Protein AF-A0A8J8KC94-F1 (afdb_monomer_lite)

Sequence (97 aa):
MIETSKASKNIDALEAYVKAMKENGIGYGSFNVPVDRCLQCGYNGVIYNECPKCHNHEERKMERIRRITGYLVGSMDKWNSSKRNEEKNRVKHGGQQ

Foldseek 3Di:
DAEDACCPVCVVVVVVVVVVCVVVVNPDDDYWHWWKAFQVPGDIHDDDQADPPPRDRDVVRMFGFGDDPNDTDGDPPPDDPVSVVVVVPDDDPDDDD

pLDDT: mean 70.44, std 14.9, range [32.72, 92.62]

Secondary structure (DSSP, 8-state):
-EE-S-GGG-HHHHHHHHHHHHHTT-----EE--EEEETTT--EE--SSS-TTT----GGGEEEEEESSSSEE--GGG--HHHHHHHHT--------

Organism: NCBI:txid2741433

Structure (mmCIF, N/CA/C/O backbone):
data_AF-A0A8J8KC94-F1
#
_entry.id   AF-A0A8J8KC94-F1
#
loop_
_atom_site.group_PDB
_atom_site.id
_atom_site.type_symbol
_atom_site.label_atom_id
_atom_site.label_alt_id
_atom_site.label_comp_id
_atom_site.label_asym_id
_atom_site.label_entity_id
_atom_site.label_seq_id
_atom_site.pdbx_PDB_ins_code
_atom_site.Cartn_x
_atom_site.Cartn_y
_atom_site.Cartn_z
_atom_site.occupancy
_atom_site.B_iso_or_equiv
_atom_site.auth_seq_id
_atom_site.auth_comp_id
_atom_site.auth_asym_id
_atom_site.auth_atom_id
_atom_site.pdbx_PDB_model_num
ATOM 1 N N . MET A 1 1 ? 0.457 4.075 15.061 1.00 57.09 1 MET A N 1
ATOM 2 C CA . MET A 1 1 ? 0.747 3.905 13.620 1.00 57.09 1 MET A CA 1
ATOM 3 C C . MET A 1 1 ? 0.847 2.415 13.378 1.00 57.09 1 MET A C 1
ATOM 5 O O . MET A 1 1 ? 1.624 1.779 14.075 1.00 57.09 1 MET A O 1
ATOM 9 N N . ILE A 1 2 ? 0.018 1.865 12.495 1.00 68.06 2 ILE A N 1
ATOM 10 C CA . ILE A 1 2 ? -0.023 0.422 12.220 1.00 68.06 2 ILE A CA 1
ATOM 11 C C . ILE A 1 2 ? 0.609 0.194 10.850 1.00 68.06 2 ILE A C 1
ATOM 13 O O . ILE A 1 2 ? 0.236 0.859 9.884 1.00 68.06 2 ILE A O 1
ATOM 17 N N . GLU A 1 3 ? 1.570 -0.719 10.755 1.00 63.25 3 GLU A N 1
ATOM 18 C CA . GLU A 1 3 ? 2.171 -1.099 9.476 1.00 63.25 3 GLU A CA 1
ATOM 19 C C . GLU A 1 3 ? 1.442 -2.303 8.897 1.00 63.25 3 GLU A C 1
ATOM 21 O O . GLU A 1 3 ? 1.229 -3.297 9.587 1.00 63.25 3 GLU A O 1
ATOM 26 N N . THR A 1 4 ? 1.056 -2.228 7.627 1.00 67.31 4 THR A N 1
ATOM 27 C CA . THR A 1 4 ? 0.402 -3.344 6.940 1.00 67.31 4 THR A CA 1
ATOM 28 C C . THR A 1 4 ? 0.943 -3.471 5.529 1.00 67.31 4 THR A C 1
ATOM 30 O O . THR A 1 4 ? 1.109 -2.488 4.812 1.00 67.31 4 THR A O 1
ATOM 33 N N . SER A 1 5 ? 1.244 -4.698 5.115 1.00 63.91 5 SER A N 1
ATOM 34 C CA . SER A 1 5 ? 1.814 -4.978 3.797 1.00 63.91 5 SER A CA 1
ATOM 35 C C . SER A 1 5 ? 0.775 -4.899 2.674 1.00 63.91 5 SER A C 1
ATOM 37 O O . SER A 1 5 ? 1.144 -4.625 1.534 1.00 63.91 5 SER A O 1
ATOM 39 N N . LYS A 1 6 ? -0.513 -5.143 2.972 1.00 65.69 6 LYS A N 1
ATOM 40 C CA . LYS A 1 6 ? -1.617 -5.167 1.994 1.00 65.69 6 LYS A CA 1
ATOM 41 C C . LYS A 1 6 ? -2.951 -4.774 2.637 1.00 65.69 6 LYS A C 1
ATOM 43 O O . LYS A 1 6 ? -3.803 -5.624 2.880 1.00 65.69 6 LYS A O 1
ATOM 48 N N . ALA A 1 7 ? -3.157 -3.475 2.848 1.00 66.62 7 ALA A N 1
ATOM 49 C CA . ALA A 1 7 ? -4.423 -2.937 3.361 1.00 66.62 7 ALA A CA 1
ATOM 50 C C . ALA A 1 7 ? -5.632 -3.310 2.478 1.00 66.62 7 ALA A C 1
ATOM 52 O O . ALA A 1 7 ? -6.681 -3.689 2.983 1.00 66.62 7 ALA A O 1
ATOM 53 N N . SER A 1 8 ? -5.468 -3.290 1.152 1.00 66.94 8 SER A N 1
ATOM 54 C CA . SER A 1 8 ? -6.546 -3.588 0.197 1.00 66.94 8 SER A CA 1
ATOM 55 C C . SER A 1 8 ? -7.003 -5.049 0.176 1.00 66.94 8 SER A C 1
ATOM 57 O O . SER A 1 8 ? -8.059 -5.335 -0.378 1.00 66.94 8 SER A O 1
ATOM 59 N N . LYS A 1 9 ? -6.228 -5.980 0.751 1.00 68.94 9 LYS A N 1
ATOM 60 C CA . LYS A 1 9 ? -6.585 -7.407 0.811 1.00 68.94 9 LYS A CA 1
ATOM 61 C C . LYS A 1 9 ? -7.185 -7.837 2.149 1.00 68.94 9 LYS A C 1
ATOM 63 O O . LYS A 1 9 ? -7.593 -8.985 2.261 1.00 68.94 9 LYS A O 1
ATOM 68 N N . ASN A 1 10 ? -7.208 -6.960 3.150 1.00 74.75 10 ASN A N 1
ATOM 69 C CA . ASN A 1 10 ? -7.716 -7.288 4.478 1.00 74.75 10 ASN A CA 1
ATOM 70 C C . ASN A 1 10 ? -8.561 -6.131 5.025 1.00 74.75 10 ASN A C 1
ATOM 72 O O . ASN A 1 10 ? -8.169 -5.431 5.960 1.00 74.75 10 ASN A O 1
ATOM 76 N N . ILE A 1 11 ? -9.700 -5.907 4.367 1.00 81.81 11 ILE A N 1
ATOM 77 C CA . ILE A 1 11 ? -10.650 -4.848 4.724 1.00 81.81 11 ILE A CA 1
ATOM 78 C C . ILE A 1 11 ? -11.265 -5.130 6.099 1.00 81.81 11 ILE A C 1
ATOM 80 O O . ILE A 1 11 ? -11.390 -4.207 6.899 1.00 81.81 11 ILE A O 1
ATOM 84 N N . ASP A 1 12 ? -11.528 -6.398 6.416 1.00 82.56 12 ASP A N 1
ATOM 85 C CA . ASP A 1 12 ? -12.094 -6.810 7.704 1.00 82.56 12 ASP A CA 1
ATOM 86 C C . ASP A 1 12 ? -11.185 -6.419 8.878 1.00 82.56 12 ASP A C 1
ATOM 88 O O . ASP A 1 12 ? -11.654 -5.895 9.889 1.00 82.56 12 ASP A O 1
ATOM 92 N N . ALA A 1 13 ? -9.864 -6.590 8.737 1.00 81.75 13 ALA A N 1
ATOM 93 C CA . ALA A 1 13 ? -8.922 -6.134 9.756 1.00 81.75 13 ALA A CA 1
ATOM 94 C C . ALA A 1 13 ? -8.909 -4.605 9.888 1.00 81.75 13 ALA A C 1
ATOM 96 O O . ALA A 1 13 ? -8.838 -4.097 11.006 1.00 81.75 13 ALA A O 1
ATOM 97 N N . LEU A 1 14 ? -8.992 -3.857 8.779 1.00 83.56 14 LEU A N 1
ATOM 98 C CA . LEU A 1 14 ? -9.089 -2.392 8.837 1.00 83.56 14 LEU A CA 1
ATOM 99 C C . LEU A 1 14 ? -10.356 -1.955 9.577 1.00 83.56 14 LEU A C 1
ATOM 101 O O . LEU A 1 14 ? -10.288 -1.070 10.428 1.00 83.56 14 LEU A O 1
ATOM 105 N N . GLU A 1 15 ? -11.491 -2.592 9.291 1.00 86.75 15 GLU A N 1
ATOM 106 C CA . GLU A 1 15 ? -12.761 -2.308 9.957 1.00 86.75 15 GLU A CA 1
ATOM 107 C C . GLU A 1 15 ? -12.692 -2.622 11.457 1.00 86.7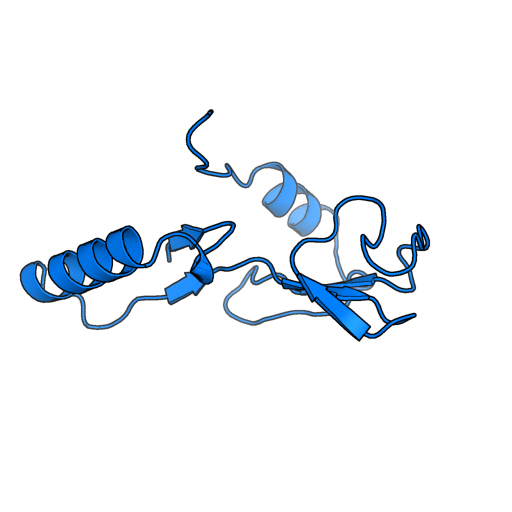5 15 GLU A C 1
ATOM 109 O O . GLU A 1 15 ? -13.100 -1.795 12.277 1.00 86.75 15 GLU A O 1
ATOM 114 N N . ALA A 1 16 ? -12.115 -3.768 11.830 1.00 87.62 16 ALA A N 1
ATOM 115 C CA . ALA A 1 16 ? -11.897 -4.137 13.226 1.00 87.62 16 ALA A CA 1
ATOM 116 C C . ALA A 1 16 ? -11.033 -3.100 13.962 1.00 87.62 16 ALA A C 1
ATOM 118 O O . ALA A 1 16 ? -11.369 -2.692 15.074 1.00 87.62 16 ALA A O 1
ATOM 119 N N . TYR A 1 17 ? -9.967 -2.601 13.324 1.00 85.00 17 TYR A N 1
ATOM 120 C CA . TYR A 1 17 ? -9.139 -1.539 13.897 1.00 85.00 17 TYR A CA 1
ATOM 121 C C . TYR A 1 17 ? -9.898 -0.223 14.062 1.00 85.00 17 TYR A C 1
ATOM 123 O O . TYR A 1 17 ? -9.775 0.416 15.104 1.00 85.00 17 TYR A O 1
ATOM 131 N N . VAL A 1 18 ? -10.695 0.189 13.074 1.00 87.50 18 VAL A N 1
ATOM 132 C CA . VAL A 1 18 ? -11.492 1.424 13.167 1.00 87.50 18 VAL A CA 1
ATOM 133 C C . VAL A 1 18 ? -12.540 1.321 14.281 1.00 87.50 18 VAL A C 1
ATOM 135 O O . VAL A 1 18 ? -12.720 2.278 15.037 1.00 87.50 18 VAL A O 1
ATOM 138 N N . LYS A 1 19 ? -13.190 0.160 14.439 1.00 90.19 19 LYS A N 1
ATOM 139 C CA . LYS A 1 19 ? -14.118 -0.102 15.554 1.00 90.19 19 LYS A CA 1
ATOM 140 C C . LYS A 1 19 ? -13.405 -0.017 16.902 1.00 90.19 19 LYS A C 1
ATOM 142 O O . LYS A 1 19 ? -13.836 0.751 17.759 1.00 90.19 19 LYS A O 1
ATOM 147 N N . ALA A 1 20 ? -12.265 -0.693 17.044 1.00 88.94 20 ALA A N 1
ATOM 148 C CA . ALA A 1 20 ? -11.457 -0.629 18.258 1.00 88.94 20 ALA A CA 1
ATOM 149 C C . ALA A 1 20 ? -10.989 0.806 18.569 1.00 88.94 20 ALA A C 1
ATOM 151 O O . ALA A 1 20 ? -11.020 1.228 19.722 1.00 88.94 20 ALA A O 1
ATOM 152 N N . MET A 1 21 ? -10.603 1.590 17.555 1.00 90.25 21 MET A N 1
ATOM 153 C CA . MET A 1 21 ? -10.238 2.999 17.733 1.00 90.25 21 MET A CA 1
ATOM 154 C C . MET A 1 21 ? -11.404 3.827 18.274 1.00 90.25 21 MET A C 1
ATOM 156 O O . MET A 1 21 ? -11.206 4.620 19.192 1.00 90.25 21 MET A O 1
ATOM 160 N N . LYS A 1 22 ? -12.617 3.624 17.747 1.00 90.75 22 LYS A N 1
ATOM 161 C CA . LYS A 1 22 ? -13.826 4.300 18.231 1.00 90.75 22 LYS A CA 1
ATOM 162 C C . LYS A 1 22 ? -14.136 3.931 19.683 1.00 90.75 22 LYS A C 1
ATOM 164 O O . LYS A 1 22 ? -14.382 4.823 20.487 1.00 90.75 22 LYS A O 1
ATOM 169 N N . GLU A 1 23 ? -14.107 2.642 20.015 1.00 92.62 23 GLU A N 1
ATOM 170 C CA . GLU A 1 23 ? -14.411 2.133 21.362 1.00 92.62 23 GLU A CA 1
ATOM 171 C C . GLU A 1 23 ? -13.407 2.617 22.414 1.00 92.62 23 GLU A C 1
ATOM 173 O O . GLU A 1 23 ? -13.787 2.903 23.545 1.00 92.62 23 GLU A O 1
ATOM 178 N N . ASN A 1 24 ? -12.140 2.775 22.028 1.00 90.25 24 ASN A N 1
ATOM 179 C CA . ASN A 1 24 ? -11.073 3.245 22.913 1.00 90.25 24 ASN A CA 1
ATOM 180 C C . ASN A 1 24 ? -10.870 4.774 22.877 1.00 90.25 24 ASN A C 1
ATOM 182 O O . ASN A 1 24 ? -9.908 5.274 23.455 1.00 90.25 24 ASN A O 1
ATOM 186 N N . GLY A 1 25 ? -11.731 5.532 22.185 1.00 90.19 25 GLY A N 1
ATOM 187 C CA . GLY A 1 25 ? -11.639 6.997 22.128 1.00 90.19 25 GLY A CA 1
ATOM 188 C C . GLY A 1 25 ? -10.415 7.539 21.371 1.00 90.19 25 GLY A C 1
ATOM 189 O O . GLY A 1 25 ? -9.968 8.657 21.627 1.00 90.19 25 GLY A O 1
ATOM 190 N N . ILE A 1 26 ? -9.850 6.771 20.436 1.00 87.56 26 ILE A N 1
ATOM 191 C CA . ILE A 1 26 ? -8.676 7.162 19.645 1.00 87.56 26 ILE A CA 1
ATOM 192 C C . ILE A 1 26 ? -9.126 7.986 18.430 1.00 87.56 26 ILE A C 1
ATOM 194 O O . ILE A 1 26 ? -9.590 7.445 17.428 1.00 87.56 26 ILE A O 1
ATOM 198 N N . GLY A 1 27 ? -8.943 9.307 18.494 1.00 83.50 27 GLY A N 1
ATOM 199 C CA . GLY A 1 27 ? -9.362 10.245 17.440 1.00 83.50 27 GLY A CA 1
ATOM 200 C C . GLY A 1 27 ? -8.443 10.340 16.213 1.00 83.50 27 GLY A C 1
ATOM 201 O O . GLY A 1 27 ? -8.814 10.967 15.223 1.00 83.50 27 GLY A O 1
ATOM 202 N N . TYR A 1 28 ? -7.247 9.742 16.248 1.00 83.69 28 TYR A N 1
ATOM 203 C CA . TYR A 1 28 ? -6.309 9.768 15.123 1.00 83.69 28 TYR A CA 1
ATOM 204 C C . TYR A 1 28 ? -5.502 8.473 15.019 1.00 83.69 28 TYR A C 1
ATOM 206 O O . TYR A 1 28 ? -4.861 8.035 15.974 1.00 83.69 28 TYR A O 1
ATOM 214 N N . GLY A 1 29 ? -5.487 7.885 13.824 1.00 79.69 29 GLY A N 1
ATOM 215 C CA . GLY A 1 29 ? -4.716 6.693 13.494 1.00 79.69 29 GLY A CA 1
ATOM 216 C C . GLY A 1 29 ? -4.265 6.738 12.042 1.00 79.69 29 GLY A C 1
ATOM 217 O O . GLY A 1 29 ? -4.875 7.389 11.200 1.00 79.69 29 GLY A O 1
ATOM 218 N N . SER A 1 30 ? -3.158 6.066 11.749 1.00 72.75 30 SER A N 1
ATOM 219 C CA . SER A 1 30 ? -2.625 5.960 10.393 1.00 72.75 30 SER A CA 1
ATOM 220 C C . SER A 1 30 ? -2.160 4.539 10.123 1.00 72.75 30 SER A C 1
ATOM 222 O O . SER A 1 30 ? -1.520 3.910 10.978 1.00 72.75 30 SER A O 1
ATOM 224 N N . PHE A 1 31 ? -2.472 4.070 8.917 1.00 78.38 31 PHE A N 1
ATOM 225 C CA . PHE A 1 31 ? -1.951 2.835 8.353 1.00 78.38 31 PHE A CA 1
ATOM 226 C C . PHE A 1 31 ? -0.810 3.178 7.404 1.00 78.38 31 PHE A C 1
ATOM 228 O O . PHE A 1 31 ? -0.974 3.981 6.484 1.00 78.38 31 PHE A O 1
ATOM 235 N N . ASN A 1 32 ? 0.352 2.586 7.639 1.00 72.31 32 ASN A N 1
ATOM 236 C CA . ASN A 1 32 ? 1.496 2.717 6.757 1.00 72.31 32 ASN A CA 1
ATOM 237 C C . ASN A 1 32 ? 1.521 1.502 5.826 1.00 72.31 32 ASN A C 1
ATOM 239 O O . ASN A 1 32 ? 1.821 0.390 6.268 1.00 72.31 32 ASN A O 1
ATOM 243 N N . VAL A 1 33 ? 1.168 1.717 4.558 1.00 73.06 33 VAL A N 1
ATOM 244 C CA . VAL A 1 33 ? 1.275 0.706 3.501 1.00 73.06 33 VAL A CA 1
ATOM 245 C C . VAL A 1 33 ? 2.528 1.020 2.690 1.00 73.06 33 VAL A C 1
ATOM 247 O O . VAL A 1 33 ? 2.634 2.142 2.192 1.00 73.06 33 VAL A O 1
ATOM 250 N N . PRO A 1 34 ? 3.489 0.090 2.554 1.00 67.81 34 PRO A N 1
ATOM 251 C CA . PRO A 1 34 ? 4.644 0.316 1.700 1.00 67.81 34 PRO A CA 1
ATOM 252 C C . PRO A 1 34 ? 4.177 0.439 0.248 1.00 67.81 34 PRO A C 1
ATOM 254 O O . PRO A 1 34 ? 3.457 -0.425 -0.258 1.00 67.81 34 PRO A O 1
ATOM 257 N N . VAL A 1 35 ? 4.583 1.519 -0.415 1.00 74.00 35 VAL A N 1
ATOM 258 C CA . VAL A 1 35 ? 4.295 1.746 -1.831 1.00 74.00 35 VAL A CA 1
ATOM 259 C C . VAL A 1 35 ? 5.615 1.998 -2.535 1.00 74.00 35 VAL A C 1
ATOM 261 O O . VAL A 1 35 ? 6.278 2.996 -2.277 1.00 74.00 35 VAL A O 1
ATOM 264 N N . ASP A 1 36 ? 5.982 1.113 -3.452 1.00 79.94 36 ASP A N 1
ATOM 265 C CA . ASP A 1 36 ? 7.102 1.332 -4.354 1.00 79.94 36 ASP A CA 1
ATOM 266 C C . ASP A 1 36 ? 6.557 1.671 -5.748 1.00 79.94 36 ASP A C 1
ATOM 268 O O . ASP A 1 36 ? 5.483 1.215 -6.156 1.00 79.94 36 ASP A O 1
ATOM 272 N N . ARG A 1 37 ? 7.282 2.506 -6.488 1.00 81.69 37 ARG A N 1
ATOM 273 C CA . ARG A 1 37 ? 6.940 2.917 -7.849 1.00 81.69 37 ARG A CA 1
ATOM 274 C C . ARG A 1 37 ? 8.080 2.574 -8.794 1.00 81.69 37 ARG A C 1
ATOM 276 O O . ARG A 1 37 ? 9.219 2.979 -8.591 1.00 81.69 37 ARG A O 1
ATOM 283 N N . CYS A 1 38 ? 7.769 1.869 -9.876 1.00 83.69 38 CYS A N 1
ATOM 284 C CA . CYS A 1 38 ? 8.710 1.659 -10.967 1.00 83.69 38 CYS A CA 1
ATOM 285 C C . CYS A 1 38 ? 8.651 2.837 -11.947 1.00 83.69 38 CYS A C 1
ATOM 287 O O . CYS A 1 38 ? 7.629 3.050 -12.599 1.00 83.69 38 CYS A O 1
ATOM 289 N N . LEU A 1 39 ? 9.762 3.555 -12.104 1.00 83.88 39 LEU A N 1
ATOM 290 C CA . LEU A 1 39 ? 9.900 4.676 -13.039 1.00 83.88 39 LEU A CA 1
ATOM 291 C C . LEU A 1 39 ? 9.982 4.233 -14.507 1.00 83.88 39 LEU A C 1
ATOM 293 O O . LEU A 1 39 ? 9.766 5.043 -15.399 1.00 83.88 39 LEU A O 1
ATOM 297 N N . GLN A 1 40 ? 10.264 2.953 -14.772 1.00 85.00 40 GLN A N 1
ATOM 298 C CA . GLN A 1 40 ? 10.344 2.424 -16.137 1.00 85.00 40 GLN A CA 1
ATOM 299 C C . GLN A 1 40 ? 8.968 2.130 -16.749 1.00 85.00 40 GLN A C 1
ATOM 301 O O . GLN A 1 40 ? 8.768 2.342 -17.938 1.00 85.00 40 GLN A O 1
ATOM 306 N N . CYS A 1 41 ? 8.023 1.611 -15.959 1.00 87.56 41 CYS A N 1
ATOM 307 C CA . CYS A 1 41 ? 6.729 1.134 -16.473 1.00 87.56 41 CYS A CA 1
ATOM 308 C C . CYS A 1 41 ? 5.498 1.664 -15.719 1.00 87.56 41 CYS A C 1
ATOM 310 O O . CYS A 1 41 ? 4.364 1.275 -16.033 1.00 87.56 41 CYS A O 1
ATOM 312 N N . GLY A 1 42 ?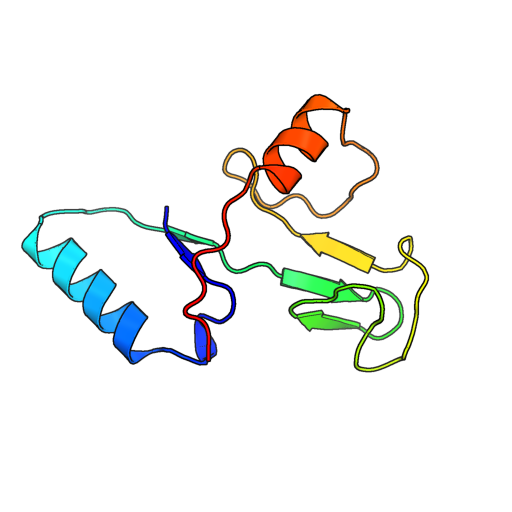 5.713 2.488 -14.690 1.00 83.88 42 GLY A N 1
ATOM 313 C CA . GLY A 1 42 ? 4.662 3.080 -13.863 1.00 83.88 42 GLY A CA 1
ATOM 314 C C . GLY A 1 42 ? 3.975 2.116 -12.892 1.00 83.88 42 GLY A C 1
ATOM 315 O O . GLY A 1 42 ? 2.920 2.455 -12.361 1.00 83.88 42 GLY A O 1
ATOM 316 N N . TYR A 1 43 ? 4.510 0.909 -12.666 1.00 83.81 43 TYR A N 1
ATOM 317 C CA . TYR A 1 43 ? 3.946 -0.022 -11.681 1.00 83.81 43 TYR A CA 1
ATOM 318 C C . TYR A 1 43 ? 4.002 0.584 -10.272 1.00 83.81 43 TYR A C 1
ATOM 320 O O . TYR A 1 43 ? 5.065 1.042 -9.859 1.00 83.81 43 TYR A O 1
ATOM 328 N N . ASN A 1 44 ? 2.881 0.558 -9.546 1.00 82.56 44 ASN A N 1
ATOM 329 C CA . ASN A 1 44 ? 2.792 0.978 -8.147 1.00 82.56 44 ASN A CA 1
ATOM 330 C C . ASN A 1 44 ? 2.404 -0.231 -7.284 1.00 82.56 44 ASN A C 1
ATOM 332 O O . ASN A 1 44 ? 1.398 -0.887 -7.552 1.00 82.56 44 ASN A O 1
ATOM 336 N N . GLY A 1 45 ? 3.186 -0.520 -6.251 1.00 77.06 45 GLY A N 1
ATOM 337 C CA . GLY A 1 45 ? 2.985 -1.660 -5.359 1.00 77.06 45 GLY A CA 1
ATOM 338 C C . GLY A 1 45 ? 4.285 -2.034 -4.658 1.00 77.06 45 GLY A C 1
ATOM 339 O O . GLY A 1 45 ? 5.282 -1.348 -4.813 1.00 77.06 45 GLY A O 1
ATOM 340 N N . VAL A 1 46 ? 4.300 -3.121 -3.892 1.00 76.75 46 VAL A N 1
ATOM 341 C CA . VAL A 1 46 ? 5.544 -3.585 -3.256 1.00 76.75 46 VAL A CA 1
ATOM 342 C C . VAL A 1 46 ? 6.474 -4.172 -4.322 1.00 76.75 46 VAL A C 1
ATOM 344 O O . VAL A 1 46 ? 6.079 -5.098 -5.035 1.00 76.75 46 VAL A O 1
ATOM 347 N N . ILE A 1 47 ? 7.691 -3.639 -4.429 1.00 78.75 47 ILE A N 1
ATOM 348 C CA . ILE A 1 47 ? 8.749 -4.082 -5.344 1.00 78.75 47 ILE A CA 1
ATOM 349 C C . ILE A 1 47 ? 9.965 -4.487 -4.504 1.00 78.75 47 ILE A C 1
ATOM 351 O O . ILE A 1 47 ? 10.586 -3.655 -3.843 1.00 78.75 47 ILE A O 1
ATOM 355 N N . TYR A 1 48 ? 10.324 -5.772 -4.543 1.00 73.56 48 TYR A N 1
ATOM 356 C CA . TYR A 1 48 ? 11.496 -6.287 -3.828 1.00 73.56 48 TYR A CA 1
ATOM 357 C C . TYR A 1 48 ? 12.783 -6.020 -4.623 1.00 73.56 48 TYR A C 1
ATOM 359 O O . TYR A 1 48 ? 13.389 -4.961 -4.472 1.00 73.56 48 TYR A O 1
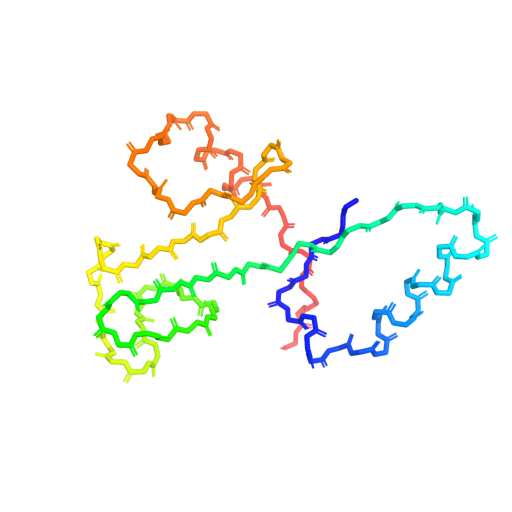ATOM 367 N N . ASN A 1 49 ? 13.171 -6.955 -5.494 1.00 75.38 49 ASN A N 1
ATOM 368 C CA . ASN A 1 49 ? 14.386 -6.867 -6.318 1.00 75.38 49 ASN A CA 1
ATOM 369 C C . ASN A 1 49 ? 14.086 -6.652 -7.807 1.00 75.38 49 ASN A C 1
ATOM 371 O O . ASN A 1 49 ? 14.990 -6.392 -8.596 1.00 75.38 49 ASN A O 1
ATOM 375 N N . GLU A 1 50 ? 12.827 -6.805 -8.203 1.00 82.62 50 GLU A N 1
ATOM 376 C CA . GLU A 1 50 ? 12.420 -6.849 -9.598 1.00 82.62 50 GLU A CA 1
ATOM 377 C C . GLU A 1 50 ? 11.005 -6.304 -9.734 1.00 82.62 50 GLU A C 1
ATOM 379 O O . GLU A 1 50 ? 10.115 -6.636 -8.944 1.00 82.62 50 GLU A O 1
ATOM 384 N N . CYS A 1 51 ? 10.792 -5.451 -10.733 1.00 83.50 51 CYS A N 1
ATOM 385 C CA . CYS A 1 51 ? 9.454 -4.975 -11.039 1.00 83.50 51 CYS A CA 1
ATOM 386 C C . CYS A 1 51 ? 8.600 -6.126 -11.603 1.00 83.50 51 CYS A C 1
ATOM 388 O O . CYS A 1 51 ? 8.921 -6.627 -12.677 1.00 83.50 51 CYS A O 1
ATOM 390 N N . PRO A 1 52 ? 7.451 -6.470 -10.996 1.00 84.94 52 PRO A N 1
ATOM 391 C CA . PRO A 1 52 ? 6.612 -7.577 -11.467 1.00 84.94 52 PRO A CA 1
ATOM 392 C C . PRO A 1 52 ? 5.917 -7.309 -12.814 1.00 84.94 52 PRO A C 1
ATOM 394 O O . PRO A 1 52 ? 5.290 -8.206 -13.362 1.00 84.94 52 PRO A O 1
ATOM 397 N N . LYS A 1 53 ? 5.977 -6.072 -13.331 1.00 85.75 53 LYS A N 1
ATOM 398 C CA . LYS A 1 53 ? 5.356 -5.679 -14.607 1.00 85.75 53 LYS A CA 1
ATOM 399 C C . LYS A 1 53 ? 6.347 -5.622 -15.768 1.00 85.75 53 LYS A C 1
ATOM 401 O O . LYS A 1 53 ? 5.982 -5.962 -16.884 1.00 85.75 53 LYS A O 1
ATOM 406 N N . CYS A 1 54 ? 7.560 -5.117 -15.539 1.00 88.31 54 CYS A N 1
ATOM 407 C CA . CYS A 1 54 ? 8.545 -4.911 -16.608 1.00 88.31 54 CYS A CA 1
ATOM 408 C C . CYS A 1 54 ? 9.883 -5.603 -16.359 1.00 88.31 54 CYS A C 1
ATOM 410 O O . CYS A 1 54 ? 10.819 -5.356 -17.114 1.00 88.31 54 CYS A O 1
ATOM 412 N N . HIS A 1 55 ? 9.988 -6.394 -15.288 1.00 85.31 55 HIS A N 1
ATOM 413 C CA . HIS A 1 55 ? 11.171 -7.182 -14.938 1.00 85.31 55 HIS A CA 1
ATOM 414 C C . HIS A 1 55 ? 12.461 -6.356 -14.816 1.00 85.31 55 HIS A C 1
ATOM 416 O O . HIS A 1 55 ? 13.574 -6.857 -14.918 1.00 85.31 55 HIS A O 1
ATOM 422 N N . ASN A 1 56 ? 12.328 -5.043 -14.601 1.00 83.81 56 ASN A N 1
ATOM 423 C CA . ASN A 1 56 ? 13.478 -4.184 -14.380 1.00 83.81 56 ASN A CA 1
ATOM 424 C C . ASN A 1 56 ? 14.075 -4.473 -12.999 1.00 83.81 56 ASN A C 1
ATOM 426 O O . ASN A 1 56 ? 13.333 -4.518 -12.016 1.00 83.81 56 ASN A O 1
ATOM 430 N N . HIS A 1 57 ? 15.401 -4.576 -12.944 1.00 82.31 57 HIS A N 1
ATOM 431 C CA . HIS A 1 57 ? 16.194 -4.761 -11.725 1.00 82.31 57 HIS A CA 1
ATOM 432 C C . HIS A 1 57 ? 16.972 -3.500 -11.319 1.00 82.31 57 HIS A C 1
ATOM 434 O O . HIS A 1 57 ? 17.602 -3.469 -10.265 1.00 82.31 57 HIS A O 1
ATOM 440 N N . GLU A 1 58 ? 16.957 -2.445 -12.140 1.00 78.75 58 GLU A N 1
ATOM 441 C CA . GLU A 1 58 ? 17.689 -1.218 -11.833 1.00 78.75 58 GLU A CA 1
ATOM 442 C C . GLU A 1 58 ? 17.031 -0.461 -10.672 1.00 78.75 58 GLU A C 1
ATOM 444 O O . GLU A 1 58 ? 15.974 0.152 -10.847 1.00 78.75 58 GLU A O 1
ATOM 449 N N . GLU A 1 59 ? 17.692 -0.433 -9.509 1.00 70.50 59 GLU A N 1
ATOM 450 C CA . GLU A 1 59 ? 17.218 0.307 -8.329 1.00 70.50 59 GLU A CA 1
ATOM 451 C C . GLU A 1 59 ? 17.043 1.809 -8.604 1.00 70.50 59 GLU A C 1
ATOM 453 O O . GLU A 1 59 ? 16.119 2.421 -8.082 1.00 70.50 59 GLU A O 1
ATOM 458 N N . ARG A 1 60 ? 17.855 2.410 -9.489 1.00 75.00 60 ARG A N 1
ATOM 459 C CA . ARG A 1 60 ? 17.708 3.827 -9.895 1.00 75.00 60 ARG A CA 1
ATOM 460 C C . ARG A 1 60 ? 16.377 4.126 -10.588 1.00 75.00 60 ARG A C 1
ATOM 462 O O . ARG A 1 60 ? 15.960 5.276 -10.651 1.00 75.00 60 ARG A O 1
ATOM 469 N N . LYS A 1 61 ? 15.715 3.097 -11.119 1.00 78.75 61 LYS A N 1
ATOM 470 C CA . LYS A 1 61 ? 14.396 3.183 -11.754 1.00 78.75 61 LYS A CA 1
ATOM 471 C C . LYS A 1 61 ? 13.285 2.681 -10.823 1.00 78.75 61 LYS A C 1
ATOM 473 O O . LYS A 1 61 ? 12.185 2.368 -11.289 1.00 78.75 61 LYS A O 1
ATOM 478 N N . MET A 1 62 ? 13.557 2.582 -9.522 1.00 77.94 62 MET A N 1
ATOM 479 C CA . MET A 1 62 ? 12.599 2.213 -8.483 1.00 77.94 62 MET A CA 1
ATOM 480 C C . MET A 1 62 ? 12.587 3.278 -7.383 1.00 77.94 62 MET A C 1
ATOM 482 O O . MET A 1 62 ? 13.553 3.446 -6.644 1.00 77.94 62 MET A O 1
ATOM 486 N N . GLU A 1 63 ? 11.467 3.975 -7.229 1.00 75.94 63 GLU A N 1
ATOM 487 C CA . GLU A 1 63 ? 11.230 4.839 -6.074 1.00 75.94 63 GLU A CA 1
ATOM 488 C C . GLU A 1 63 ? 10.588 4.011 -4.962 1.00 75.94 63 GLU A C 1
ATOM 490 O O . GLU A 1 63 ? 9.441 3.581 -5.081 1.00 75.94 63 GLU A O 1
ATOM 495 N N . ARG A 1 64 ? 11.321 3.778 -3.870 1.00 72.25 64 ARG A N 1
ATOM 496 C CA . ARG A 1 64 ? 10.774 3.126 -2.673 1.00 72.25 64 ARG A CA 1
ATOM 497 C C . ARG A 1 64 ? 10.212 4.188 -1.737 1.00 72.25 64 ARG A C 1
ATOM 499 O O . ARG A 1 64 ? 10.960 4.798 -0.971 1.00 72.25 64 ARG A O 1
ATOM 506 N N . ILE A 1 65 ? 8.901 4.423 -1.795 1.00 68.38 65 ILE A N 1
ATOM 507 C CA . ILE A 1 65 ? 8.249 5.444 -0.974 1.00 68.38 65 ILE A CA 1
ATOM 508 C C . ILE A 1 65 ? 7.987 4.849 0.410 1.00 68.38 65 ILE A C 1
ATOM 510 O O . ILE A 1 65 ? 7.125 3.990 0.600 1.00 68.38 65 ILE A O 1
ATOM 514 N N . ARG A 1 66 ? 8.740 5.314 1.410 1.00 66.12 66 ARG A N 1
ATOM 515 C CA . ARG A 1 66 ? 8.615 4.844 2.799 1.00 66.12 66 ARG A CA 1
ATOM 516 C C . ARG A 1 66 ? 8.407 6.012 3.754 1.00 66.12 66 ARG A C 1
ATOM 518 O O . ARG A 1 66 ? 8.987 7.086 3.589 1.00 66.12 66 ARG A O 1
ATOM 525 N N . ARG A 1 67 ? 7.580 5.794 4.781 1.00 58.94 67 ARG A N 1
ATOM 526 C CA . ARG A 1 67 ? 7.338 6.748 5.871 1.00 58.94 67 ARG A CA 1
ATOM 527 C C . ARG A 1 67 ? 8.262 6.427 7.048 1.00 58.94 67 ARG A C 1
ATOM 529 O O . ARG A 1 67 ? 8.029 5.459 7.768 1.00 58.94 67 ARG A O 1
ATOM 536 N N . ILE A 1 68 ? 9.304 7.238 7.232 1.00 56.66 68 ILE A N 1
ATOM 537 C CA . ILE A 1 68 ? 10.271 7.076 8.334 1.00 56.66 68 ILE A CA 1
ATOM 538 C C . ILE A 1 68 ? 9.910 8.008 9.499 1.00 56.66 68 ILE A C 1
ATOM 540 O O . ILE A 1 68 ? 9.559 7.545 10.574 1.00 56.66 68 ILE A O 1
ATOM 544 N N . THR A 1 69 ? 9.885 9.326 9.265 1.00 44.91 69 THR A N 1
ATOM 545 C CA . THR A 1 69 ? 9.707 10.366 10.303 1.00 44.91 69 THR A CA 1
ATOM 546 C C . THR A 1 69 ? 8.420 11.178 10.117 1.00 44.91 69 THR A C 1
ATOM 548 O O . THR A 1 69 ? 8.415 12.399 10.245 1.00 44.91 69 THR A O 1
ATOM 551 N N . GLY A 1 70 ? 7.321 10.524 9.735 1.00 46.28 70 GLY A N 1
ATOM 552 C CA . GLY A 1 70 ? 6.016 11.188 9.610 1.00 46.28 70 GLY A CA 1
ATOM 553 C C . GLY A 1 70 ? 5.681 11.809 8.245 1.00 46.28 70 GLY A C 1
ATOM 554 O O . GLY A 1 70 ? 4.571 12.307 8.089 1.00 46.28 70 GLY A O 1
ATOM 555 N N . TYR A 1 71 ? 6.555 11.706 7.237 1.00 47.66 71 TYR A N 1
ATOM 556 C CA . TYR A 1 71 ? 6.270 12.092 5.843 1.00 47.66 71 TYR A CA 1
ATOM 557 C C . TYR A 1 71 ? 6.748 11.015 4.860 1.00 47.66 71 TYR A C 1
ATOM 559 O O . TYR A 1 71 ? 7.647 10.234 5.179 1.00 47.66 71 TYR A O 1
ATOM 567 N N . LEU A 1 72 ? 6.112 10.951 3.686 1.00 52.69 72 LEU A N 1
ATOM 568 C CA . LEU A 1 72 ? 6.482 10.041 2.598 1.00 52.69 72 LEU A CA 1
ATOM 569 C C . LEU A 1 72 ? 7.719 10.598 1.884 1.00 52.69 72 LEU A C 1
ATOM 571 O O . LEU A 1 72 ? 7.691 11.729 1.405 1.00 52.69 72 LEU A O 1
ATOM 575 N N . VAL A 1 73 ? 8.798 9.818 1.818 1.00 55.75 73 VAL A N 1
ATOM 576 C CA . VAL A 1 73 ? 10.031 10.197 1.110 1.00 55.75 73 VAL A CA 1
ATOM 577 C C . VAL A 1 73 ? 10.240 9.225 -0.048 1.00 55.75 73 VAL A C 1
ATOM 579 O O . VAL A 1 73 ? 10.224 8.018 0.177 1.00 55.75 73 VAL A O 1
ATOM 582 N N . GLY A 1 74 ? 10.391 9.748 -1.272 1.00 56.47 74 GLY A N 1
ATOM 583 C CA . GLY A 1 74 ? 10.466 8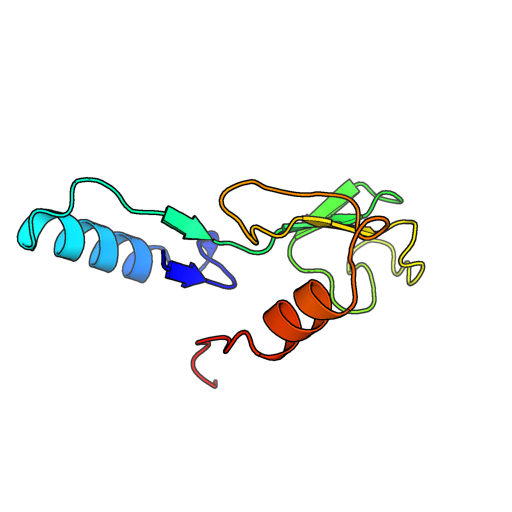.945 -2.503 1.00 56.47 74 GLY A CA 1
ATOM 584 C C . GLY A 1 74 ? 11.868 8.489 -2.930 1.00 56.47 74 GLY A C 1
ATOM 585 O O . GLY A 1 74 ? 12.014 7.375 -3.425 1.00 56.47 74 GLY A O 1
ATOM 586 N N . SER A 1 75 ? 12.912 9.300 -2.714 1.00 54.50 75 SER A N 1
ATOM 587 C CA . SER A 1 75 ? 14.282 8.990 -3.171 1.00 54.50 75 SER A CA 1
ATOM 588 C C . SER A 1 75 ? 15.167 8.443 -2.041 1.00 54.50 75 SER A C 1
ATOM 590 O O . SER A 1 75 ? 15.237 9.003 -0.940 1.00 54.50 75 SER A O 1
ATOM 592 N N . MET A 1 76 ? 15.877 7.346 -2.338 1.00 54.75 76 MET A N 1
ATOM 593 C CA . MET A 1 76 ? 16.862 6.704 -1.456 1.00 54.75 76 MET A CA 1
ATOM 594 C C . MET A 1 76 ? 18.239 7.397 -1.463 1.00 54.75 76 MET A C 1
ATOM 596 O O . MET A 1 76 ? 19.100 7.043 -0.656 1.00 54.75 76 MET A O 1
ATOM 600 N N . ASP A 1 77 ? 18.445 8.428 -2.290 1.00 52.84 77 ASP A N 1
ATOM 601 C CA . ASP A 1 77 ? 19.749 9.092 -2.464 1.00 52.84 77 ASP A CA 1
ATOM 602 C C . ASP A 1 77 ? 20.200 9.895 -1.228 1.00 52.84 77 ASP A C 1
ATOM 604 O O . ASP A 1 77 ? 21.358 10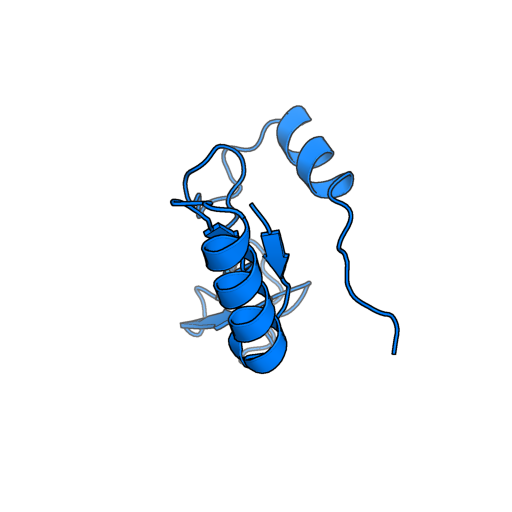.286 -1.117 1.00 52.84 77 ASP A O 1
ATOM 608 N N . LYS A 1 78 ? 19.298 10.128 -0.262 1.00 53.22 78 LYS A N 1
ATOM 609 C CA . LYS A 1 78 ? 19.546 10.942 0.947 1.00 53.22 78 LYS A CA 1
ATOM 610 C C . LYS A 1 78 ? 19.573 10.148 2.264 1.00 53.22 78 LYS A C 1
ATOM 612 O O . LYS A 1 78 ? 19.408 10.727 3.341 1.00 53.22 78 LYS A O 1
ATOM 617 N N . TRP A 1 79 ? 19.744 8.825 2.218 1.00 53.72 79 TRP A N 1
ATOM 618 C CA . TRP A 1 79 ? 19.758 7.987 3.426 1.00 53.72 79 TRP A CA 1
ATOM 619 C C . TRP A 1 79 ? 21.171 7.776 3.989 1.00 53.72 79 TRP A C 1
ATOM 621 O O . TRP A 1 79 ? 21.989 7.069 3.397 1.00 53.72 79 TRP A O 1
ATOM 631 N N . ASN A 1 80 ? 21.418 8.327 5.183 1.00 50.66 80 ASN A N 1
ATOM 632 C CA . ASN A 1 80 ? 22.580 8.009 6.016 1.00 50.66 80 ASN A CA 1
ATOM 633 C C . ASN A 1 80 ? 22.452 6.604 6.653 1.00 50.66 80 ASN A C 1
ATOM 635 O O . ASN A 1 80 ? 21.378 5.996 6.660 1.00 50.66 80 ASN A O 1
ATOM 639 N N . SER A 1 81 ? 23.560 6.064 7.167 1.00 56.91 81 SER A N 1
ATOM 640 C CA . SER A 1 81 ? 23.654 4.700 7.720 1.00 56.91 81 SER A CA 1
ATOM 641 C C . SER A 1 81 ? 22.629 4.413 8.826 1.00 56.91 81 SER A C 1
ATOM 643 O O . SER A 1 81 ? 22.055 3.325 8.862 1.00 56.91 81 SER A O 1
ATOM 645 N N . SER A 1 82 ? 22.327 5.404 9.668 1.00 54.50 82 SER A N 1
ATOM 646 C CA . SER A 1 82 ? 21.362 5.293 10.767 1.00 54.50 82 SER A CA 1
ATOM 647 C C . SER A 1 82 ? 19.941 4.983 10.285 1.00 54.50 82 SER A C 1
ATOM 649 O O . SER A 1 82 ? 19.276 4.123 10.857 1.00 54.50 82 SER A O 1
ATOM 651 N N . LYS A 1 83 ? 19.491 5.612 9.189 1.00 54.62 83 LYS A N 1
ATOM 652 C CA . LYS A 1 83 ? 18.142 5.392 8.635 1.00 54.62 83 LYS A CA 1
ATOM 653 C C . LYS A 1 83 ? 18.000 4.014 7.987 1.00 54.62 83 LYS A C 1
ATOM 655 O O . LYS A 1 83 ? 16.964 3.375 8.130 1.00 54.62 83 LYS A O 1
ATOM 660 N N . ARG A 1 84 ? 19.059 3.505 7.338 1.00 58.47 84 ARG A N 1
ATOM 661 C CA . ARG A 1 84 ? 19.062 2.135 6.778 1.00 58.47 84 ARG A CA 1
ATOM 662 C C . ARG A 1 84 ? 18.957 1.076 7.873 1.00 58.47 84 ARG A C 1
ATOM 664 O O . ARG A 1 84 ? 18.334 0.041 7.663 1.00 58.47 84 ARG A O 1
ATOM 671 N N . ASN A 1 85 ? 19.556 1.337 9.033 1.00 59.16 85 ASN A N 1
ATOM 672 C CA . ASN A 1 85 ? 19.484 0.429 10.171 1.00 59.16 85 ASN A CA 1
ATOM 673 C C . ASN A 1 85 ? 18.090 0.419 10.818 1.00 59.16 85 ASN A C 1
ATOM 675 O O . ASN A 1 85 ? 17.614 -0.636 11.224 1.00 59.16 85 ASN A O 1
ATOM 679 N N . GLU A 1 86 ? 17.410 1.569 10.854 1.00 58.81 86 GLU A N 1
ATOM 680 C CA . GLU A 1 86 ? 16.012 1.656 11.296 1.00 58.81 86 GLU A CA 1
ATOM 681 C C . GLU A 1 86 ? 15.079 0.824 10.402 1.00 58.81 86 GLU A C 1
ATOM 683 O O . GLU A 1 86 ? 14.228 0.102 10.912 1.00 58.81 86 GLU A O 1
ATOM 688 N N . GLU A 1 87 ? 15.261 0.858 9.075 1.00 56.66 87 GLU A N 1
ATOM 689 C CA . GLU A 1 87 ? 14.463 0.016 8.172 1.00 56.66 87 GLU A CA 1
ATOM 690 C C . GLU A 1 87 ? 14.767 -1.475 8.339 1.00 56.66 87 GLU A C 1
ATOM 692 O O . GLU A 1 87 ? 13.841 -2.282 8.354 1.00 56.66 87 GLU A O 1
ATOM 697 N N . LYS A 1 88 ? 16.041 -1.851 8.515 1.00 60.22 88 LYS A N 1
ATOM 698 C CA . LYS A 1 88 ? 16.425 -3.252 8.753 1.00 60.22 88 LYS A CA 1
ATOM 699 C C . LYS A 1 88 ? 15.858 -3.815 10.055 1.00 60.22 88 LYS A C 1
ATOM 701 O O . LYS A 1 88 ? 15.473 -4.978 10.084 1.00 60.22 88 LYS A O 1
ATOM 706 N N . ASN A 1 89 ? 15.784 -3.001 11.105 1.00 58.22 89 ASN A N 1
ATOM 707 C CA . ASN A 1 89 ? 15.219 -3.400 12.396 1.00 58.22 89 ASN A CA 1
ATOM 708 C C . ASN A 1 89 ? 13.684 -3.324 12.435 1.00 58.22 89 ASN A C 1
ATOM 710 O O . ASN A 1 89 ? 13.082 -3.598 13.475 1.00 58.22 89 ASN A O 1
ATOM 714 N N . ARG A 1 90 ? 13.031 -2.951 11.327 1.00 61.69 90 ARG A N 1
ATOM 715 C CA . ARG A 1 90 ? 11.578 -2.805 11.270 1.00 61.69 90 ARG A CA 1
ATOM 716 C C . ARG A 1 90 ? 10.929 -4.190 11.175 1.00 61.69 90 ARG A C 1
ATOM 718 O O . ARG A 1 90 ? 10.975 -4.859 10.141 1.00 61.69 90 ARG A O 1
ATOM 725 N N . VAL A 1 91 ? 10.350 -4.636 12.289 1.00 53.81 91 VAL A N 1
ATOM 726 C CA . VAL A 1 91 ? 9.689 -5.940 12.401 1.00 53.81 91 VAL A CA 1
AT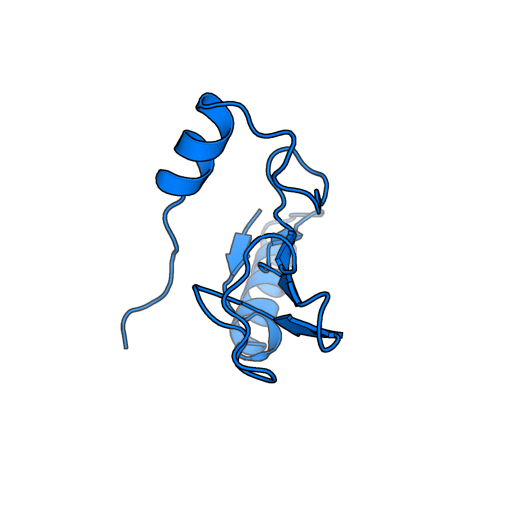OM 727 C C . VAL A 1 91 ? 8.384 -5.907 11.608 1.00 53.81 91 VAL A C 1
ATOM 729 O O . VAL A 1 91 ? 7.440 -5.197 11.946 1.00 53.81 91 VAL A O 1
ATOM 732 N N . LYS A 1 92 ? 8.334 -6.681 10.522 1.00 51.22 92 LYS A N 1
ATOM 733 C CA . LYS A 1 92 ? 7.128 -6.845 9.707 1.00 51.22 92 LYS A CA 1
ATOM 734 C C . LYS A 1 92 ? 6.190 -7.813 10.420 1.00 51.22 92 LYS A C 1
ATOM 736 O O . LYS A 1 92 ? 6.452 -9.011 10.456 1.00 51.22 92 LYS A O 1
ATOM 741 N N . HIS A 1 93 ? 5.082 -7.312 10.952 1.00 50.09 93 HIS A N 1
ATOM 742 C CA . HIS A 1 93 ? 4.015 -8.162 11.474 1.00 50.09 93 HIS A CA 1
ATOM 743 C C . HIS A 1 93 ? 3.157 -8.672 10.308 1.00 50.09 93 HIS A C 1
ATOM 745 O O . HIS A 1 93 ? 2.154 -8.073 9.934 1.00 50.09 93 HIS A O 1
ATOM 751 N N . GLY A 1 94 ? 3.608 -9.759 9.682 1.00 38.88 94 GLY A N 1
ATOM 752 C CA . GLY A 1 94 ? 2.819 -10.561 8.754 1.00 38.88 94 GLY A CA 1
ATOM 753 C C . GLY A 1 94 ? 2.658 -11.953 9.345 1.00 38.88 94 GLY A C 1
ATOM 754 O O . GLY A 1 94 ? 3.660 -12.599 9.639 1.00 38.88 94 GLY A O 1
ATOM 755 N N . GLY A 1 95 ? 1.417 -12.395 9.550 1.00 35.34 95 GLY A N 1
ATOM 756 C CA . GLY A 1 95 ? 1.146 -13.793 9.864 1.00 35.34 95 GLY A CA 1
ATOM 757 C C . GLY A 1 95 ? 1.764 -14.675 8.783 1.00 35.34 95 GLY A C 1
ATOM 758 O O . GLY A 1 95 ? 1.558 -14.435 7.594 1.00 35.34 95 GLY A O 1
ATOM 759 N N . GLN A 1 96 ? 2.565 -15.645 9.212 1.00 32.72 96 GLN A N 1
ATOM 760 C CA . GLN A 1 96 ? 2.970 -16.762 8.375 1.00 32.72 96 GLN A CA 1
ATOM 761 C C . GLN A 1 96 ? 1.709 -17.509 7.936 1.00 32.72 96 GLN A C 1
ATOM 763 O O . GLN A 1 96 ? 0.955 -17.980 8.788 1.00 32.72 96 GLN A O 1
ATOM 768 N N . GLN A 1 97 ? 1.502 -17.594 6.626 1.00 33.84 97 GLN A N 1
ATOM 769 C CA . GLN A 1 97 ? 0.869 -18.712 5.930 1.00 33.84 97 GLN A CA 1
ATOM 770 C C . GLN A 1 97 ? 1.283 -18.648 4.462 1.00 33.84 97 GLN A C 1
ATOM 772 O O . GLN A 1 97 ? 1.134 -17.562 3.854 1.00 33.84 97 GLN A O 1
#

InterPro domains:
  IPR012833 Ribonucleoside-triphosphate reductase, anaerobic [PF13597] (2-93)

Radius of gyration: 15.61 Å; chains: 1; bounding box: 38×31×40 Å